Protein AF-A0A7C9AA33-F1 (afdb_monomer_lite)

Radius of gyration: 21.97 Å; chains: 1; bounding box: 44×34×76 Å

InterPro domains:
  IPR041118 Disease resistance, N-terminal [PF18052] (6-94)

pLDDT: mean 75.54, std 12.44, range [43.97, 88.88]

Secondary structure (DSSP, 8-state):
-HHHHHHHHHHHHHHHTTSTHHHHHGGGGTSHHHHHHHHHHHHHHHHHHHHHHHTTHHHH-HHHHHHHHHHHHHHHHHHHHHHHHHHHHHHHS--TTSSSSS------

Structure (mmCIF, N/CA/C/O backbone):
data_AF-A0A7C9AA33-F1
#
_entry.id   AF-A0A7C9AA33-F1
#
loop_
_atom_site.group_PDB
_atom_site.id
_atom_site.type_symbol
_atom_site.label_atom_id
_atom_site.label_alt_id
_atom_site.label_comp_id
_atom_site.label_asym_id
_atom_site.label_entity_id
_atom_site.label_seq_id
_atom_site.pdbx_PDB_ins_code
_atom_site.Cartn_x
_atom_site.Cartn_y
_atom_site.Cartn_z
_atom_site.occupancy
_atom_site.B_iso_or_equiv
_atom_site.auth_seq_id
_atom_site.auth_comp_id
_atom_site.auth_asym_id
_atom_site.auth_atom_id
_atom_site.pdbx_PDB_model_num
ATOM 1 N N . MET A 1 1 ? 17.464 -5.141 -4.808 1.00 55.16 1 MET A N 1
ATOM 2 C CA . MET A 1 1 ? 18.036 -4.445 -3.603 1.00 55.16 1 MET A CA 1
ATOM 3 C C . MET A 1 1 ? 17.145 -3.314 -3.084 1.00 55.16 1 MET A C 1
ATOM 5 O O . MET A 1 1 ? 16.859 -3.291 -1.894 1.00 55.16 1 MET A O 1
ATOM 9 N N . ALA A 1 2 ? 16.693 -2.376 -3.929 1.00 53.19 2 ALA A N 1
ATOM 10 C CA . ALA A 1 2 ? 15.683 -1.387 -3.522 1.00 53.19 2 ALA A CA 1
ATOM 11 C C . ALA A 1 2 ? 14.289 -2.020 -3.334 1.00 53.19 2 ALA A C 1
ATOM 13 O O . ALA A 1 2 ? 13.495 -1.513 -2.543 1.00 53.19 2 ALA A O 1
ATOM 14 N N . GLU A 1 3 ? 14.024 -3.141 -4.016 1.00 64.19 3 GLU A N 1
ATOM 15 C CA . GLU A 1 3 ? 12.789 -3.921 -3.884 1.00 64.19 3 GLU A CA 1
ATOM 16 C C . GLU A 1 3 ? 12.590 -4.489 -2.474 1.00 64.19 3 GLU A C 1
ATOM 18 O O . GLU A 1 3 ? 11.493 -4.372 -1.938 1.00 64.19 3 GLU A O 1
ATOM 23 N N . SER A 1 4 ? 13.649 -4.991 -1.826 1.00 71.19 4 SER A N 1
ATOM 24 C CA . SER A 1 4 ? 13.568 -5.549 -0.464 1.00 71.19 4 SER A CA 1
ATOM 25 C C . SER A 1 4 ? 12.968 -4.553 0.527 1.00 71.19 4 SER A C 1
ATOM 27 O O . SER A 1 4 ? 12.023 -4.883 1.226 1.00 71.19 4 SER A O 1
ATOM 29 N N . ILE A 1 5 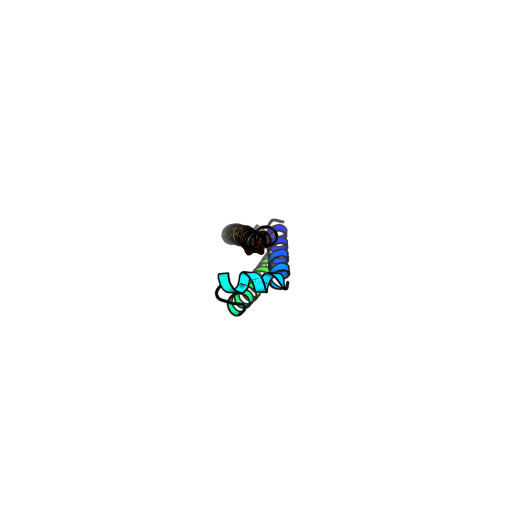? 13.433 -3.297 0.513 1.00 74.31 5 ILE A N 1
ATOM 30 C CA . ILE A 1 5 ? 12.971 -2.267 1.459 1.00 74.31 5 ILE A CA 1
ATOM 31 C C . ILE A 1 5 ? 11.475 -1.975 1.280 1.00 74.31 5 ILE A C 1
ATOM 33 O O . ILE A 1 5 ? 10.757 -1.782 2.257 1.00 74.31 5 ILE A O 1
ATOM 37 N N . VAL A 1 6 ? 11.001 -1.914 0.031 1.00 78.62 6 VAL A N 1
ATOM 38 C CA . VAL A 1 6 ? 9.582 -1.660 -0.263 1.00 78.62 6 VAL A CA 1
ATOM 39 C C . VAL A 1 6 ? 8.735 -2.879 0.096 1.00 78.62 6 VAL A C 1
ATOM 41 O O . VAL A 1 6 ? 7.639 -2.717 0.624 1.00 78.62 6 VAL A O 1
ATOM 44 N N . SER A 1 7 ? 9.247 -4.088 -0.139 1.00 81.44 7 SER A N 1
ATOM 45 C CA . SER A 1 7 ? 8.578 -5.330 0.251 1.00 81.44 7 SER A CA 1
ATOM 46 C C . SER A 1 7 ? 8.440 -5.454 1.770 1.00 81.44 7 SER A C 1
ATOM 48 O O . SER A 1 7 ? 7.354 -5.771 2.247 1.00 81.44 7 SER A O 1
ATOM 50 N N . ASP A 1 8 ? 9.500 -5.164 2.528 1.00 85.12 8 ASP A N 1
ATOM 51 C CA . ASP A 1 8 ? 9.486 -5.197 3.997 1.00 85.12 8 ASP A CA 1
ATOM 52 C C . ASP A 1 8 ? 8.468 -4.203 4.568 1.00 85.12 8 ASP A C 1
ATOM 54 O O . ASP A 1 8 ? 7.716 -4.519 5.489 1.00 85.12 8 ASP A O 1
ATOM 58 N N . LEU A 1 9 ? 8.408 -3.008 3.979 1.00 83.75 9 LEU A N 1
ATOM 59 C CA . LEU A 1 9 ? 7.459 -1.966 4.352 1.00 83.75 9 LEU A CA 1
ATOM 60 C C . LEU A 1 9 ? 6.006 -2.376 4.073 1.00 83.75 9 LEU A C 1
ATOM 62 O O . LEU A 1 9 ? 5.144 -2.248 4.940 1.00 83.75 9 LEU A O 1
ATOM 66 N N . ILE A 1 10 ? 5.734 -2.918 2.882 1.00 85.06 10 ILE A N 1
ATOM 67 C CA . ILE A 1 10 ? 4.409 -3.457 2.553 1.00 85.06 10 ILE A CA 1
ATOM 68 C C . ILE A 1 10 ? 4.040 -4.595 3.517 1.00 85.06 10 ILE A C 1
ATOM 70 O O . ILE A 1 10 ? 2.893 -4.671 3.953 1.00 85.06 10 ILE A O 1
ATOM 74 N N . GLY A 1 11 ? 5.003 -5.441 3.893 1.00 86.62 11 GLY A N 1
ATOM 75 C CA . GLY A 1 11 ? 4.822 -6.498 4.887 1.00 86.62 11 GLY A CA 1
ATOM 76 C C . GLY A 1 11 ? 4.346 -5.961 6.237 1.00 86.62 11 GLY A C 1
ATOM 77 O O . GLY A 1 11 ? 3.285 -6.371 6.706 1.00 86.62 11 GLY A O 1
ATOM 78 N N . ARG A 1 12 ? 5.062 -4.982 6.806 1.00 85.25 12 ARG A N 1
ATOM 79 C CA . ARG A 1 12 ? 4.686 -4.340 8.080 1.00 85.25 12 ARG A CA 1
ATOM 80 C C . ARG A 1 12 ? 3.291 -3.722 8.038 1.00 85.25 12 ARG A C 1
ATOM 82 O O . ARG A 1 12 ? 2.495 -3.909 8.956 1.00 85.25 12 ARG A O 1
ATOM 89 N N . LEU A 1 13 ? 2.964 -3.030 6.947 1.00 83.62 13 LEU A N 1
ATOM 90 C CA . LEU A 1 13 ? 1.646 -2.420 6.761 1.00 83.62 13 LEU A CA 1
ATOM 91 C C . LEU A 1 13 ? 0.536 -3.479 6.684 1.00 83.62 13 LEU A C 1
ATOM 93 O O . LEU A 1 13 ? -0.529 -3.313 7.276 1.00 83.62 13 LEU A O 1
ATOM 97 N N . LEU A 1 14 ? 0.783 -4.599 6.000 1.00 85.19 14 LEU A N 1
ATOM 98 C CA . LEU A 1 14 ? -0.158 -5.718 5.935 1.00 85.19 14 LEU A CA 1
ATOM 99 C C . LEU A 1 14 ? -0.352 -6.408 7.290 1.00 85.19 14 LEU A C 1
ATOM 101 O O . LEU A 1 14 ? -1.473 -6.836 7.583 1.00 85.19 14 LEU A O 1
ATOM 105 N N . GLU A 1 15 ? 0.705 -6.524 8.097 1.00 86.94 15 GLU A N 1
ATOM 106 C CA . GLU A 1 15 ? 0.623 -7.029 9.470 1.00 86.94 15 GLU A CA 1
ATOM 107 C C . GLU A 1 15 ? -0.236 -6.111 10.333 1.00 86.94 15 GLU A C 1
ATOM 109 O O . GLU A 1 15 ? -1.187 -6.586 10.954 1.00 86.94 15 GLU A O 1
ATOM 114 N N . PHE A 1 16 ? 0.020 -4.801 10.297 1.00 83.00 16 PHE A N 1
ATOM 115 C CA . PHE A 1 16 ? -0.770 -3.810 11.022 1.00 83.00 16 PHE A CA 1
ATOM 116 C C . PHE A 1 16 ? -2.254 -3.854 10.623 1.00 83.00 16 PHE A C 1
ATOM 118 O O . PHE A 1 16 ? -3.126 -3.949 11.483 1.00 83.00 16 PHE A O 1
ATOM 125 N N . LEU A 1 17 ? -2.559 -3.911 9.321 1.00 82.00 17 LEU A N 1
ATOM 126 C CA . LEU A 1 17 ? -3.930 -4.079 8.811 1.00 82.00 17 LEU A CA 1
ATOM 127 C C . LEU A 1 17 ? -4.560 -5.437 9.178 1.00 82.00 17 LEU A C 1
ATOM 129 O O . LEU A 1 17 ? -5.766 -5.633 9.027 1.00 82.00 17 LEU A O 1
ATOM 133 N N . GLY A 1 18 ? -3.759 -6.416 9.596 1.00 81.44 18 GLY A N 1
ATOM 134 C CA . GLY A 1 18 ? -4.221 -7.694 10.133 1.00 81.44 18 GLY A CA 1
ATOM 135 C C . GLY A 1 18 ? -4.477 -7.678 11.641 1.00 81.44 18 GLY A C 1
ATOM 136 O O . GLY A 1 18 ? -5.131 -8.592 12.144 1.00 81.44 18 GLY A O 1
ATOM 137 N N . GLN A 1 19 ? -3.979 -6.674 12.361 1.00 82.56 19 GLN A N 1
ATOM 138 C CA . GLN A 1 19 ? -4.107 -6.572 13.810 1.00 82.56 19 GLN A CA 1
ATOM 139 C C . GLN A 1 19 ? -5.446 -5.964 14.224 1.00 82.56 19 GLN A C 1
ATOM 141 O O . GLN A 1 19 ? -6.054 -5.169 13.513 1.00 82.56 19 GLN A O 1
ATOM 146 N N . SER A 1 20 ? -5.869 -6.268 15.454 1.00 76.38 20 SER A N 1
ATOM 147 C CA . SER A 1 20 ? -7.049 -5.634 16.055 1.00 76.38 20 SER A CA 1
ATOM 148 C C . SER A 1 20 ? -6.892 -4.117 16.225 1.00 76.38 20 SER A C 1
ATOM 150 O O . SER A 1 20 ? -7.899 -3.426 16.351 1.00 76.38 20 SER A O 1
ATOM 152 N N . ALA A 1 21 ? -5.661 -3.592 16.224 1.00 74.38 21 ALA A N 1
ATOM 153 C CA . ALA A 1 21 ? -5.395 -2.155 16.269 1.00 74.38 21 ALA A CA 1
ATOM 154 C C . ALA A 1 21 ? -5.929 -1.421 15.025 1.00 74.38 21 ALA A C 1
ATOM 156 O O . ALA A 1 21 ? -6.364 -0.278 15.136 1.00 74.38 21 ALA A O 1
ATOM 157 N N . ALA A 1 22 ? -6.005 -2.096 13.871 1.00 77.75 22 ALA A N 1
ATOM 158 C CA . ALA A 1 22 ? -6.586 -1.533 12.656 1.00 77.75 22 ALA A CA 1
ATOM 159 C C . ALA A 1 22 ? -8.074 -1.169 12.822 1.00 77.75 22 ALA A C 1
ATOM 161 O O . ALA A 1 22 ? -8.546 -0.215 12.208 1.00 77.75 22 ALA A O 1
ATOM 162 N N . GLU A 1 23 ? -8.812 -1.866 13.694 1.00 80.81 23 GLU A N 1
ATOM 163 C CA . GLU A 1 23 ? -10.225 -1.553 13.956 1.00 80.81 23 GLU A CA 1
ATOM 164 C C . GLU A 1 23 ? -10.401 -0.177 14.604 1.00 80.81 23 GLU A C 1
ATOM 166 O O . GLU A 1 23 ? -11.402 0.493 14.355 1.00 80.81 23 GLU A O 1
ATOM 171 N N . LYS A 1 24 ? -9.421 0.264 15.402 1.00 79.06 24 LYS A N 1
ATOM 172 C CA . LYS A 1 24 ? -9.450 1.570 16.074 1.00 79.06 24 LYS A CA 1
ATOM 173 C C . LYS A 1 24 ? -9.350 2.715 15.075 1.00 79.06 24 LYS A C 1
ATOM 175 O O . LYS A 1 24 ? -10.035 3.723 15.207 1.00 79.06 24 LYS A O 1
ATOM 180 N N . ILE A 1 25 ? -8.537 2.530 14.037 1.00 77.56 25 ILE A N 1
ATOM 181 C CA . ILE A 1 25 ? -8.318 3.553 13.015 1.00 77.56 25 ILE A CA 1
ATOM 182 C C . ILE A 1 25 ? -9.285 3.438 11.827 1.00 77.56 25 ILE A C 1
ATOM 184 O O . ILE A 1 25 ? -9.403 4.374 11.037 1.00 77.56 25 ILE A O 1
ATOM 188 N N . ALA A 1 26 ? -10.000 2.316 11.691 1.00 82.88 26 ALA A N 1
ATOM 189 C CA . ALA A 1 26 ? -10.944 2.076 10.603 1.00 82.88 26 ALA A CA 1
ATOM 190 C C . ALA A 1 26 ? -11.936 3.234 10.377 1.00 82.88 26 ALA A C 1
ATOM 192 O O . ALA A 1 26 ? -12.139 3.597 9.217 1.00 82.88 26 ALA A O 1
ATOM 193 N N . PRO A 1 27 ? -12.512 3.880 11.414 1.00 83.31 27 PRO A N 1
ATOM 194 C CA . PRO A 1 27 ? -13.406 5.022 11.226 1.00 83.31 27 PRO A CA 1
ATOM 195 C C . PRO A 1 27 ? -12.755 6.201 10.489 1.00 83.31 27 PRO A C 1
ATOM 197 O O . PRO A 1 27 ? -13.404 6.827 9.653 1.00 83.31 27 PRO A O 1
ATOM 200 N N . TYR A 1 28 ? -11.468 6.464 10.727 1.00 80.88 28 TYR A N 1
ATOM 201 C CA . TYR A 1 28 ? -10.723 7.559 10.091 1.00 80.88 28 TYR A CA 1
ATOM 202 C C . TYR A 1 28 ? -10.455 7.302 8.603 1.00 80.88 28 TYR A C 1
ATOM 204 O O . TYR A 1 28 ? -10.302 8.242 7.827 1.00 80.88 28 TYR A O 1
ATOM 212 N N . PHE A 1 29 ? -10.463 6.033 8.191 1.00 76.50 29 PHE A N 1
ATOM 213 C CA . PHE A 1 29 ? -10.285 5.605 6.802 1.00 76.50 29 PHE A CA 1
ATOM 214 C C . PHE A 1 29 ? -11.606 5.361 6.054 1.00 76.50 29 PHE A C 1
ATOM 216 O O . PHE A 1 29 ? -11.595 4.871 4.925 1.00 76.50 29 PHE A O 1
ATOM 223 N N . GLY A 1 30 ? -12.754 5.706 6.647 1.00 83.06 30 GLY A N 1
ATOM 224 C CA . GLY A 1 30 ? -14.070 5.466 6.041 1.00 83.06 30 GLY A CA 1
ATOM 225 C C . GLY A 1 30 ? -14.605 4.045 6.254 1.00 83.06 30 GLY A C 1
ATOM 226 O O . GLY A 1 30 ? -15.482 3.596 5.517 1.00 83.06 30 GLY A O 1
ATOM 227 N N . GLY A 1 31 ? -14.093 3.343 7.265 1.00 86.00 31 GLY A N 1
ATOM 228 C CA . GLY A 1 31 ? -14.552 2.034 7.722 1.00 86.00 31 GLY A CA 1
ATOM 229 C C . GLY A 1 31 ? -13.634 0.877 7.331 1.00 86.00 31 GLY A C 1
ATOM 230 O O . GLY A 1 31 ? -12.721 1.002 6.513 1.00 86.00 31 GLY A O 1
ATOM 231 N N . ARG A 1 32 ? -13.915 -0.299 7.903 1.00 83.12 32 ARG A N 1
ATOM 232 C CA . ARG A 1 32 ? -13.095 -1.504 7.714 1.00 83.12 32 ARG A CA 1
ATOM 233 C C . ARG A 1 32 ? -13.013 -1.968 6.259 1.00 83.12 32 ARG A C 1
ATOM 235 O O . ARG A 1 32 ? -11.953 -2.392 5.819 1.00 83.12 32 ARG A O 1
ATOM 242 N N . GLY A 1 33 ? -14.083 -1.788 5.482 1.00 86.62 33 GLY A N 1
ATOM 243 C CA . GLY A 1 33 ? -14.077 -2.120 4.053 1.00 86.62 33 GLY A CA 1
ATOM 244 C C . GLY A 1 33 ? -13.003 -1.360 3.264 1.00 86.62 33 GLY A C 1
ATOM 245 O O . GLY A 1 33 ? -12.362 -1.936 2.393 1.00 86.62 33 GLY A O 1
ATOM 246 N N . LYS A 1 34 ? -12.730 -0.094 3.612 1.00 86.25 34 LYS A N 1
ATOM 247 C CA . LYS A 1 34 ? -11.667 0.691 2.966 1.00 86.25 34 LYS A CA 1
ATOM 248 C C . LYS A 1 34 ? -10.267 0.242 3.371 1.00 86.25 34 LYS A C 1
ATOM 250 O O . LYS A 1 34 ? -9.355 0.290 2.547 1.00 86.25 34 LYS A O 1
ATOM 255 N N . LEU A 1 35 ? -10.101 -0.234 4.603 1.00 84.00 35 LEU A N 1
ATOM 256 C CA . LEU A 1 35 ? -8.856 -0.868 5.039 1.00 84.00 35 LEU A CA 1
ATOM 257 C C . LEU A 1 35 ? -8.620 -2.212 4.336 1.00 84.00 35 LEU A C 1
ATOM 259 O O 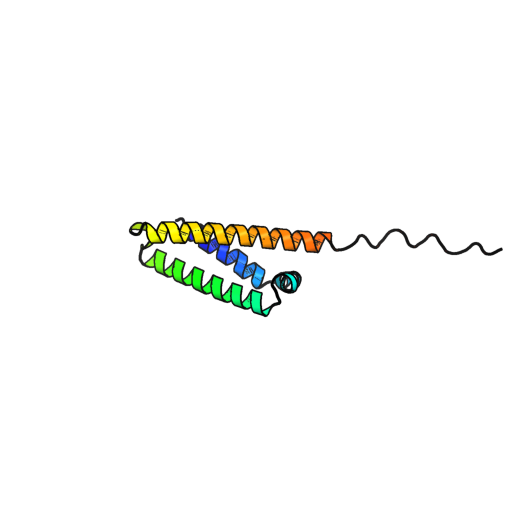. LEU A 1 35 ? -7.489 -2.507 3.951 1.00 84.00 35 LEU A O 1
ATOM 263 N N . ASP A 1 36 ? -9.669 -3.002 4.104 1.00 85.94 36 ASP A N 1
ATOM 264 C CA . ASP A 1 36 ? -9.568 -4.250 3.340 1.00 85.94 36 ASP A CA 1
ATOM 265 C C . ASP A 1 36 ? -9.231 -3.995 1.858 1.00 85.94 36 ASP A C 1
ATOM 267 O O . ASP A 1 36 ? -8.377 -4.687 1.294 1.00 85.94 36 ASP A O 1
ATOM 271 N N . ASP A 1 37 ? -9.807 -2.956 1.240 1.00 88.00 37 ASP A N 1
ATOM 272 C CA . ASP A 1 37 ? -9.436 -2.505 -0.112 1.00 88.00 37 ASP A CA 1
ATOM 273 C C . ASP A 1 37 ? -7.950 -2.102 -0.184 1.00 88.00 37 ASP A C 1
ATOM 275 O O . ASP A 1 37 ? -7.224 -2.471 -1.118 1.00 88.00 37 ASP A O 1
ATOM 279 N N . LEU A 1 38 ? -7.469 -1.366 0.826 1.00 85.31 38 LEU A N 1
ATOM 280 C CA . LEU A 1 38 ? -6.066 -0.970 0.948 1.00 85.31 38 LEU A CA 1
ATOM 281 C C . LEU A 1 38 ? -5.156 -2.200 1.081 1.00 85.31 38 LEU A C 1
ATOM 283 O O . LEU A 1 38 ? -4.152 -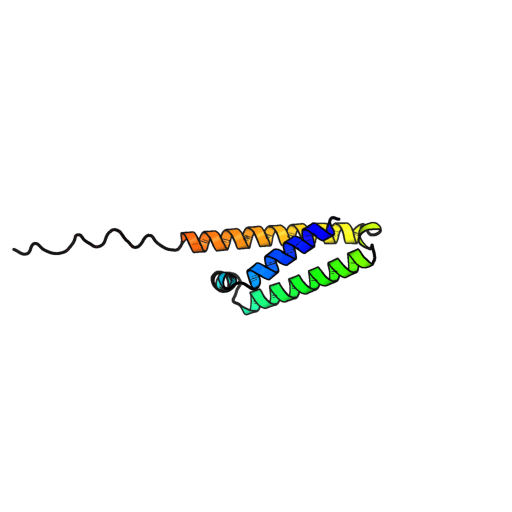2.304 0.375 1.00 85.31 38 LEU A O 1
ATOM 287 N N . LYS A 1 39 ? -5.550 -3.175 1.906 1.00 85.44 39 LYS A N 1
ATOM 288 C CA . LYS A 1 39 ? -4.848 -4.453 2.075 1.00 85.44 39 LYS A CA 1
ATOM 289 C C . LYS A 1 39 ? -4.750 -5.232 0.762 1.00 85.44 39 LYS A C 1
ATOM 291 O O . LYS A 1 39 ? -3.691 -5.774 0.441 1.00 85.44 39 LYS A O 1
ATOM 296 N N . LEU A 1 40 ? -5.834 -5.296 -0.012 1.00 88.88 40 LEU A N 1
ATOM 297 C CA . LEU A 1 40 ? -5.844 -5.958 -1.319 1.00 88.88 40 LEU A CA 1
ATOM 298 C C . LEU A 1 40 ? -4.899 -5.253 -2.303 1.00 88.88 40 LEU A C 1
ATOM 300 O O . LEU A 1 40 ? -4.108 -5.903 -2.991 1.00 88.88 40 LEU A O 1
ATOM 304 N N . THR A 1 41 ? -4.941 -3.922 -2.319 1.00 88.06 41 THR A N 1
ATOM 305 C CA . THR A 1 41 ? -4.079 -3.085 -3.160 1.00 88.06 41 THR A CA 1
ATOM 306 C C . THR A 1 41 ? -2.599 -3.298 -2.826 1.00 88.06 41 THR A C 1
ATOM 308 O O . THR A 1 41 ? -1.784 -3.511 -3.723 1.00 88.06 41 THR A O 1
ATOM 311 N N . MET A 1 42 ? -2.252 -3.334 -1.539 1.00 85.31 42 MET A N 1
ATOM 312 C CA . MET A 1 42 ? -0.895 -3.613 -1.060 1.00 85.31 42 MET A CA 1
ATOM 313 C C . MET A 1 42 ? -0.388 -4.994 -1.479 1.00 85.31 42 MET A C 1
ATOM 315 O O . MET A 1 42 ? 0.735 -5.114 -1.967 1.00 85.31 42 MET A O 1
ATOM 319 N N . LYS A 1 43 ? -1.226 -6.034 -1.375 1.00 86.38 43 LYS A N 1
ATOM 320 C CA . LYS A 1 43 ? -0.878 -7.381 -1.857 1.00 86.38 43 LYS A CA 1
ATOM 321 C C . LYS A 1 43 ? -0.601 -7.402 -3.359 1.00 86.38 43 LYS A C 1
ATOM 323 O O . LYS A 1 43 ? 0.346 -8.051 -3.798 1.00 86.38 43 LYS A O 1
ATOM 328 N N . MET A 1 44 ? -1.399 -6.681 -4.148 1.00 88.31 44 MET A N 1
ATOM 329 C CA . MET A 1 44 ? -1.185 -6.568 -5.592 1.00 88.31 44 MET A CA 1
ATOM 330 C C . MET A 1 44 ? 0.148 -5.874 -5.909 1.00 88.31 44 MET A C 1
ATOM 332 O O . MET A 1 44 ? 0.892 -6.335 -6.775 1.00 88.31 44 MET A O 1
ATOM 336 N N . MET A 1 45 ? 0.483 -4.806 -5.178 1.00 84.25 45 MET A N 1
ATOM 337 C CA . MET A 1 45 ? 1.773 -4.119 -5.307 1.00 84.25 45 MET A CA 1
ATOM 338 C C . MET A 1 45 ? 2.946 -5.041 -4.954 1.00 84.25 45 MET A C 1
ATOM 340 O O . MET A 1 45 ? 3.915 -5.094 -5.709 1.00 84.25 45 MET A O 1
ATOM 344 N N . GLN A 1 46 ? 2.840 -5.810 -3.865 1.00 83.19 46 GLN A N 1
ATOM 345 C CA . GLN A 1 46 ? 3.860 -6.781 -3.458 1.00 83.19 46 GLN A CA 1
ATOM 346 C C . GLN A 1 46 ? 4.074 -7.866 -4.524 1.00 83.19 46 GLN A C 1
ATOM 348 O O . GLN A 1 46 ? 5.213 -8.176 -4.865 1.00 83.19 46 GLN A O 1
ATOM 353 N N . ALA A 1 47 ? 2.995 -8.395 -5.108 1.00 85.44 47 ALA A N 1
ATOM 354 C CA . ALA A 1 47 ? 3.081 -9.376 -6.189 1.00 85.44 47 ALA A CA 1
ATOM 355 C C . ALA A 1 47 ? 3.749 -8.793 -7.447 1.00 85.44 47 ALA A C 1
ATOM 357 O O . ALA A 1 47 ? 4.638 -9.418 -8.022 1.00 85.44 47 ALA A O 1
ATOM 358 N N . ARG A 1 48 ? 3.389 -7.564 -7.848 1.00 84.12 48 ARG A N 1
ATOM 359 C CA . ARG A 1 48 ? 4.009 -6.895 -9.006 1.00 84.12 48 ARG A CA 1
ATOM 360 C C . ARG A 1 48 ? 5.494 -6.613 -8.789 1.00 84.12 48 ARG A C 1
ATOM 362 O O . ARG A 1 48 ? 6.268 -6.705 -9.742 1.00 84.12 48 ARG A O 1
ATOM 369 N N . LEU A 1 49 ? 5.868 -6.242 -7.565 1.00 81.75 49 LEU A N 1
ATOM 370 C CA . LEU A 1 49 ? 7.252 -6.018 -7.161 1.00 81.75 49 LEU A CA 1
ATOM 371 C C . LEU A 1 49 ? 8.058 -7.320 -7.240 1.00 81.75 49 LEU A C 1
ATOM 373 O O . LEU A 1 49 ? 9.123 -7.337 -7.849 1.00 81.75 49 LEU A O 1
ATOM 377 N N . TYR A 1 50 ? 7.503 -8.417 -6.723 1.00 79.94 50 TYR A N 1
ATOM 378 C CA . TYR A 1 50 ? 8.106 -9.746 -6.816 1.00 79.94 50 TYR A CA 1
ATOM 379 C C . TYR A 1 50 ? 8.290 -10.203 -8.272 1.00 79.94 50 TYR A C 1
ATOM 381 O O . TYR A 1 50 ? 9.352 -10.702 -8.647 1.00 79.94 50 TYR A O 1
ATOM 389 N N . ASP A 1 51 ? 7.290 -9.973 -9.126 1.00 82.50 51 ASP A N 1
ATOM 390 C CA . ASP A 1 51 ? 7.392 -10.256 -10.560 1.00 82.50 51 ASP A CA 1
ATOM 391 C C . ASP A 1 51 ? 8.452 -9.386 -11.255 1.00 82.50 51 ASP A C 1
ATOM 393 O O . ASP A 1 51 ? 9.155 -9.876 -12.140 1.00 82.50 51 ASP A O 1
ATOM 397 N N . ALA A 1 52 ? 8.591 -8.114 -10.858 1.00 79.81 52 ALA A N 1
ATOM 398 C CA . ALA A 1 52 ? 9.607 -7.209 -11.398 1.00 79.81 52 ALA A CA 1
ATOM 399 C C . ALA A 1 52 ? 11.027 -7.679 -11.048 1.00 79.81 52 ALA A C 1
ATOM 401 O O . ALA A 1 52 ? 11.892 -7.718 -11.925 1.00 79.81 52 ALA A O 1
ATOM 402 N N . GLU A 1 53 ? 11.247 -8.077 -9.793 1.00 77.56 53 GLU A N 1
ATOM 403 C CA . GLU A 1 53 ? 12.538 -8.570 -9.307 1.00 77.56 53 GLU A CA 1
ATOM 404 C C . GLU A 1 53 ? 12.910 -9.896 -9.983 1.00 77.56 53 GLU A C 1
ATOM 406 O O . GLU A 1 53 ? 14.009 -10.035 -10.522 1.00 77.56 53 GLU A O 1
ATOM 411 N N . ARG A 1 54 ? 11.966 -10.848 -10.071 1.00 80.56 54 ARG A N 1
ATOM 412 C CA . ARG A 1 54 ? 12.181 -12.132 -10.769 1.00 80.56 54 ARG A CA 1
ATOM 413 C C . ARG A 1 54 ? 12.584 -11.966 -12.229 1.00 80.56 54 ARG A C 1
ATOM 415 O O . ARG A 1 54 ? 13.287 -12.818 -12.766 1.00 80.56 54 ARG A O 1
ATOM 422 N N . ARG A 1 55 ? 12.101 -10.909 -12.879 1.00 80.19 55 ARG A N 1
ATOM 423 C CA . ARG A 1 55 ? 12.389 -10.600 -14.283 1.00 80.19 55 ARG A CA 1
ATOM 424 C C . ARG A 1 55 ? 13.571 -9.644 -14.458 1.00 80.19 55 ARG A C 1
ATOM 426 O O . ARG A 1 55 ? 13.858 -9.275 -15.592 1.00 80.19 55 ARG A O 1
ATOM 433 N N . GLN A 1 56 ? 14.223 -9.225 -13.367 1.00 72.44 56 GLN A N 1
ATOM 434 C CA . GLN A 1 56 ? 15.279 -8.201 -13.357 1.00 72.44 56 GLN A CA 1
ATOM 435 C C . GLN A 1 56 ? 14.865 -6.906 -14.085 1.00 72.44 56 GLN A C 1
ATOM 437 O O . GLN A 1 56 ? 15.689 -6.140 -14.587 1.00 72.44 56 GLN A O 1
ATOM 442 N N . GLU A 1 57 ? 13.560 -6.621 -14.121 1.00 71.31 57 GLU A N 1
ATOM 443 C CA . GLU A 1 57 ? 12.981 -5.468 -14.817 1.00 71.31 57 GLU A CA 1
ATOM 444 C C . GLU A 1 57 ? 13.477 -4.141 -14.213 1.00 71.31 57 GLU A C 1
ATOM 446 O O . GLU A 1 57 ? 13.623 -3.128 -14.908 1.00 71.31 57 GLU A O 1
ATOM 451 N N . ALA A 1 58 ? 13.787 -4.162 -12.914 1.00 63.06 58 ALA A N 1
ATOM 452 C CA . ALA A 1 58 ? 14.347 -3.035 -12.189 1.00 63.06 58 ALA A CA 1
ATOM 453 C C . ALA A 1 58 ? 15.769 -2.668 -12.639 1.00 63.06 58 ALA A C 1
ATOM 455 O O . ALA A 1 58 ? 16.191 -1.541 -12.394 1.00 63.06 58 ALA A O 1
ATOM 456 N N . GLU A 1 59 ? 16.512 -3.553 -13.310 1.00 63.66 59 GLU A N 1
ATOM 457 C CA . GLU A 1 59 ? 17.882 -3.269 -13.751 1.00 63.66 59 GLU A CA 1
ATOM 458 C C . GLU A 1 59 ? 17.900 -2.479 -15.069 1.00 63.66 59 GLU A C 1
ATOM 460 O O . GLU A 1 59 ? 18.654 -1.505 -15.189 1.00 63.66 59 GLU A O 1
ATOM 465 N N . GLY A 1 60 ? 17.001 -2.818 -16.003 1.00 63.22 60 GLY A N 1
ATOM 466 C CA . GLY A 1 60 ? 16.980 -2.282 -17.371 1.00 63.22 60 GLY A CA 1
ATOM 467 C C . GLY A 1 60 ? 16.037 -1.099 -17.637 1.00 63.22 60 GLY A C 1
ATOM 468 O O . GLY A 1 60 ? 16.240 -0.376 -18.610 1.00 63.22 60 GLY A O 1
ATOM 469 N N . GLY A 1 61 ? 15.017 -0.858 -16.802 1.00 73.19 61 GLY A N 1
ATOM 470 C CA . GLY A 1 61 ? 13.968 0.131 -17.094 1.00 73.19 61 GLY A CA 1
ATOM 471 C C . GLY A 1 61 ? 13.995 1.376 -16.203 1.00 73.19 61 GLY A C 1
ATOM 472 O O . GLY A 1 61 ? 13.587 1.316 -15.045 1.00 73.19 61 GLY A O 1
ATOM 473 N N . ALA A 1 62 ? 14.367 2.543 -16.747 1.00 78.81 62 ALA A N 1
ATOM 474 C CA . ALA A 1 62 ? 14.295 3.825 -16.022 1.00 78.81 62 ALA A CA 1
ATOM 475 C C . ALA A 1 62 ? 12.880 4.130 -15.479 1.00 78.81 62 ALA A C 1
ATOM 477 O O . ALA A 1 62 ? 12.735 4.629 -14.365 1.00 78.81 62 ALA A O 1
ATOM 478 N N . LEU A 1 63 ? 11.840 3.749 -16.229 1.00 81.38 63 LEU A N 1
ATOM 479 C CA . LEU A 1 63 ? 10.433 3.853 -15.822 1.00 81.38 63 LEU A CA 1
ATOM 480 C C . LEU A 1 63 ? 10.104 3.006 -14.587 1.00 81.38 63 LEU A C 1
ATOM 482 O O . LEU A 1 63 ? 9.400 3.467 -13.695 1.00 81.38 63 LEU A O 1
ATOM 486 N N . ILE A 1 64 ? 10.630 1.783 -14.517 1.00 77.94 64 ILE A N 1
ATOM 487 C CA . ILE A 1 64 ? 10.365 0.855 -13.411 1.00 77.94 64 ILE A CA 1
ATOM 488 C C . ILE A 1 64 ? 11.090 1.328 -12.154 1.00 77.94 64 ILE A C 1
ATOM 490 O O . ILE A 1 64 ? 10.504 1.331 -11.075 1.00 77.94 64 ILE A O 1
ATOM 494 N N . LYS A 1 65 ? 12.320 1.838 -12.298 1.00 77.56 65 LYS A N 1
ATOM 495 C CA . LYS A 1 65 ? 13.048 2.488 -11.198 1.00 77.56 65 LYS A CA 1
ATOM 496 C C . LYS A 1 65 ? 12.280 3.686 -10.631 1.00 77.56 65 LYS A C 1
ATOM 498 O O . LYS A 1 65 ? 12.195 3.823 -9.411 1.00 77.56 65 LYS A O 1
ATOM 503 N N . GLU A 1 66 ? 11.712 4.536 -11.486 1.00 84.12 66 GLU A N 1
ATOM 504 C CA . GLU A 1 66 ? 10.925 5.689 -11.032 1.00 84.12 66 GLU A CA 1
ATOM 505 C C . GLU A 1 66 ? 9.597 5.261 -10.392 1.00 84.12 66 GLU A C 1
ATOM 507 O O . GLU A 1 66 ? 9.238 5.761 -9.327 1.00 84.12 66 GLU A O 1
ATOM 512 N N . TRP A 1 67 ? 8.909 4.270 -10.964 1.00 85.50 67 TRP A N 1
ATOM 513 C CA . TRP A 1 67 ? 7.698 3.699 -10.370 1.00 85.50 67 TRP A CA 1
ATOM 514 C C . TRP A 1 67 ? 7.959 3.115 -8.971 1.00 85.50 67 TRP A C 1
ATOM 516 O O . TRP A 1 67 ? 7.241 3.444 -8.027 1.00 85.50 67 TRP A O 1
ATOM 526 N N . LEU A 1 68 ? 9.030 2.330 -8.799 1.00 78.75 68 LEU A N 1
ATOM 527 C CA . LEU A 1 68 ? 9.441 1.779 -7.500 1.00 78.75 68 LEU A CA 1
ATOM 528 C C . LEU A 1 68 ? 9.774 2.877 -6.481 1.00 78.75 68 LEU A C 1
ATOM 530 O O . LEU A 1 68 ? 9.421 2.774 -5.305 1.00 78.75 68 LEU A O 1
ATOM 534 N N . ARG A 1 69 ? 10.435 3.953 -6.923 1.00 82.62 69 ARG A N 1
ATOM 535 C CA . ARG A 1 69 ? 10.759 5.106 -6.073 1.00 82.62 69 ARG A CA 1
ATOM 536 C C . ARG A 1 69 ? 9.496 5.807 -5.573 1.00 82.62 69 ARG A C 1
ATOM 538 O O . ARG A 1 69 ? 9.420 6.148 -4.392 1.00 82.62 69 ARG A O 1
ATOM 545 N N . GLN A 1 70 ? 8.511 5.999 -6.446 1.00 85.31 70 GLN A N 1
ATOM 546 C CA . GLN A 1 70 ? 7.231 6.603 -6.076 1.00 85.31 70 GLN A CA 1
ATOM 547 C C . GLN A 1 70 ? 6.433 5.695 -5.142 1.00 85.31 70 GLN A C 1
ATOM 549 O O . GLN A 1 70 ? 5.917 6.171 -4.132 1.00 85.31 70 GLN A O 1
ATOM 554 N N . LEU A 1 71 ? 6.406 4.388 -5.417 1.00 84.56 71 LEU A N 1
ATOM 555 C CA . LEU A 1 71 ? 5.775 3.405 -4.540 1.00 84.56 71 LEU A CA 1
ATOM 556 C C . LEU A 1 71 ? 6.369 3.470 -3.128 1.00 84.56 71 LEU A C 1
ATOM 558 O O . LEU A 1 71 ? 5.623 3.607 -2.162 1.00 84.56 71 LEU A O 1
ATOM 562 N N . LYS A 1 72 ? 7.703 3.484 -3.008 1.00 82.94 72 LYS A N 1
ATOM 563 C CA . LYS A 1 72 ? 8.386 3.650 -1.717 1.00 82.94 72 LYS A CA 1
ATOM 564 C C . LYS A 1 72 ? 7.928 4.913 -0.988 1.00 82.94 72 LYS A C 1
ATOM 566 O O . LYS A 1 72 ? 7.600 4.855 0.190 1.00 82.94 72 LYS A O 1
ATOM 571 N N . ARG A 1 73 ? 7.886 6.055 -1.683 1.00 85.88 73 ARG A N 1
ATOM 572 C CA . ARG A 1 73 ? 7.483 7.339 -1.090 1.00 85.88 73 ARG A CA 1
ATOM 573 C C . ARG A 1 73 ? 6.045 7.310 -0.567 1.00 85.88 73 ARG A C 1
ATOM 575 O O . ARG A 1 73 ? 5.791 7.863 0.498 1.00 85.88 73 ARG A O 1
ATOM 582 N N . VAL A 1 74 ? 5.120 6.703 -1.309 1.00 85.31 74 VAL A N 1
ATOM 583 C CA . VAL A 1 74 ? 3.715 6.589 -0.889 1.00 85.31 74 VAL A CA 1
ATOM 584 C C . VAL A 1 74 ? 3.585 5.659 0.315 1.00 85.31 74 VAL A C 1
ATOM 586 O O . VAL A 1 74 ? 2.899 6.013 1.266 1.00 85.31 74 VAL A O 1
ATOM 589 N N . MET A 1 75 ? 4.274 4.515 0.304 1.00 82.06 75 MET A N 1
ATOM 590 C CA . MET A 1 75 ? 4.229 3.565 1.417 1.00 82.06 75 MET A CA 1
ATOM 591 C C . MET A 1 75 ? 4.815 4.157 2.704 1.00 82.06 75 MET A C 1
ATOM 593 O O . MET A 1 75 ? 4.206 3.993 3.752 1.00 82.06 75 MET A O 1
ATOM 597 N N . CYS A 1 76 ? 5.928 4.902 2.632 1.00 82.94 76 CYS A N 1
ATOM 598 C CA . CYS A 1 76 ? 6.496 5.559 3.818 1.00 82.94 76 CYS A CA 1
ATOM 599 C C . CYS A 1 76 ? 5.509 6.562 4.429 1.00 82.94 76 CYS A C 1
ATOM 601 O O . CYS A 1 76 ? 5.262 6.521 5.621 1.00 82.94 76 CYS A O 1
ATOM 603 N N . ARG A 1 77 ? 4.863 7.399 3.604 1.00 86.56 77 ARG A N 1
ATOM 604 C CA . ARG A 1 77 ? 3.855 8.354 4.101 1.00 86.56 77 ARG A CA 1
ATOM 605 C C . ARG A 1 77 ? 2.659 7.679 4.760 1.00 86.56 77 ARG A C 1
ATOM 607 O O . ARG A 1 77 ? 2.031 8.267 5.631 1.00 86.56 77 ARG A O 1
ATOM 614 N N . LEU A 1 78 ? 2.288 6.499 4.274 1.00 84.12 78 LEU A N 1
ATOM 615 C CA . LEU A 1 78 ? 1.194 5.740 4.852 1.00 84.12 78 LEU A CA 1
ATOM 616 C C . LEU A 1 78 ? 1.601 5.116 6.192 1.00 84.12 78 LEU A C 1
ATOM 618 O O . LEU A 1 78 ? 0.801 5.174 7.113 1.00 84.12 78 LEU A O 1
ATOM 622 N N . GLU A 1 79 ? 2.815 4.568 6.307 1.00 83.50 79 GLU A N 1
ATOM 623 C CA . GLU A 1 79 ? 3.377 4.089 7.584 1.00 83.50 79 GLU A CA 1
ATOM 624 C C . GLU A 1 79 ? 3.391 5.221 8.621 1.00 83.50 79 GLU A C 1
ATOM 626 O O . GLU A 1 79 ? 2.756 5.074 9.663 1.00 83.50 79 GLU A O 1
ATOM 631 N N . ASP A 1 80 ? 3.949 6.387 8.268 1.00 86.38 80 ASP A N 1
ATOM 632 C CA . ASP A 1 80 ? 3.977 7.577 9.132 1.00 86.38 80 ASP A CA 1
ATOM 633 C C . ASP A 1 80 ? 2.561 7.972 9.609 1.00 86.38 80 ASP A C 1
ATOM 635 O O . ASP A 1 80 ? 2.325 8.209 10.792 1.00 86.38 80 ASP A O 1
ATOM 639 N N . LEU A 1 81 ? 1.579 8.001 8.698 1.00 83.50 81 LEU A N 1
ATOM 640 C CA . LEU A 1 81 ? 0.204 8.397 9.022 1.00 83.50 81 LEU A CA 1
ATOM 641 C C . LEU A 1 81 ? -0.518 7.371 9.911 1.00 83.50 81 LEU A C 1
ATOM 643 O O . LEU A 1 81 ? -1.325 7.749 10.760 1.00 83.50 81 LEU A O 1
ATOM 647 N N . LEU A 1 82 ? -0.255 6.076 9.730 1.00 80.25 82 LEU A N 1
ATOM 648 C CA . LEU A 1 82 ? -0.818 5.033 10.590 1.00 80.25 82 LEU A CA 1
ATOM 649 C C . LEU A 1 82 ? -0.210 5.077 11.997 1.00 80.25 82 LEU A C 1
ATOM 651 O O . LEU A 1 82 ? -0.940 4.900 12.976 1.00 80.25 82 LEU A O 1
ATOM 655 N N . GLU A 1 83 ? 1.089 5.359 12.111 1.00 81.56 83 GLU A N 1
ATOM 656 C CA . GLU A 1 83 ? 1.755 5.586 13.396 1.00 81.56 83 GLU A CA 1
ATOM 657 C C . GLU A 1 83 ? 1.184 6.820 14.110 1.00 81.56 83 GLU A C 1
ATOM 659 O O . GLU A 1 83 ? 0.789 6.725 15.273 1.00 81.56 83 GLU A O 1
ATOM 664 N N . GLU A 1 84 ? 1.040 7.950 13.409 1.00 83.50 84 GLU A N 1
ATOM 665 C CA . GLU A 1 84 ? 0.444 9.175 13.960 1.00 83.50 84 GLU A CA 1
ATOM 666 C C . GLU A 1 84 ? -0.986 8.951 14.472 1.00 83.50 84 GLU A C 1
ATOM 668 O O . GLU A 1 84 ? -1.329 9.401 15.567 1.00 83.50 84 GLU A O 1
ATOM 673 N N . LEU A 1 85 ? -1.820 8.228 13.716 1.00 76.19 85 LEU A N 1
ATOM 674 C CA . LEU A 1 85 ? -3.191 7.912 14.128 1.00 76.19 85 LEU A CA 1
ATOM 675 C C . LEU A 1 85 ? -3.238 6.974 15.336 1.00 76.19 85 LEU A C 1
ATOM 677 O O . LEU A 1 85 ? -4.090 7.146 16.208 1.00 76.19 85 LEU A O 1
ATOM 681 N N . THR A 1 86 ? -2.322 6.009 15.407 1.00 74.88 86 THR A N 1
ATOM 682 C CA . THR A 1 86 ? -2.229 5.087 16.546 1.00 74.88 86 THR A CA 1
ATOM 683 C C . THR A 1 86 ? -1.841 5.842 17.817 1.00 74.88 86 THR A C 1
ATOM 685 O O . THR A 1 86 ? -2.493 5.686 18.848 1.00 74.88 86 THR A O 1
ATOM 688 N N . ILE A 1 87 ? -0.845 6.729 17.733 1.00 77.25 87 ILE A N 1
ATOM 689 C CA . ILE A 1 87 ? -0.425 7.573 18.860 1.00 77.25 87 ILE A CA 1
ATOM 690 C C . ILE A 1 87 ? -1.552 8.531 19.266 1.00 77.25 87 ILE A C 1
ATOM 692 O O . ILE A 1 87 ? -1.803 8.720 20.455 1.00 77.25 87 ILE A O 1
ATOM 696 N N . ALA A 1 88 ? -2.249 9.140 18.303 1.00 74.88 88 ALA A N 1
ATOM 697 C CA . ALA A 1 88 ? -3.348 10.058 18.587 1.00 74.88 88 ALA A CA 1
ATOM 698 C C . ALA A 1 88 ? -4.512 9.373 19.328 1.00 74.88 88 ALA A C 1
ATOM 700 O O . ALA A 1 88 ? -5.073 9.977 20.243 1.00 74.88 88 ALA A O 1
ATOM 701 N N . ASP A 1 89 ? -4.838 8.122 18.981 1.00 69.56 89 ASP A N 1
ATOM 702 C CA . ASP A 1 89 ? -5.822 7.298 19.703 1.00 69.56 89 ASP A CA 1
ATOM 703 C C . ASP A 1 89 ? -5.363 7.016 21.143 1.00 69.56 89 ASP A C 1
ATOM 705 O O . ASP A 1 89 ? -6.119 7.219 22.092 1.00 69.56 89 ASP A O 1
ATOM 709 N N . GLU A 1 90 ? -4.094 6.641 21.335 1.00 68.88 90 GLU A N 1
ATOM 710 C CA . GLU A 1 90 ? -3.534 6.389 22.670 1.00 68.88 90 GLU A CA 1
ATOM 711 C C . GLU A 1 90 ? -3.507 7.641 23.565 1.00 68.88 90 GLU A C 1
ATOM 713 O O . GLU A 1 90 ? -3.676 7.535 24.780 1.00 68.88 90 GLU A O 1
ATOM 718 N N . GLN A 1 91 ? -3.326 8.835 22.993 1.00 62.34 91 GLN A N 1
ATOM 719 C CA . GLN A 1 91 ? -3.371 10.103 23.736 1.00 62.34 91 GLN A CA 1
ATOM 720 C C . GLN A 1 91 ? -4.804 10.605 24.001 1.00 62.34 91 GLN A C 1
ATOM 722 O O . GLN A 1 91 ? -4.993 11.492 24.839 1.00 62.34 91 GLN A O 1
ATOM 727 N N . ALA A 1 92 ? -5.807 10.066 23.299 1.00 59.81 92 ALA A N 1
ATOM 728 C CA . ALA A 1 92 ? -7.213 10.428 23.465 1.00 59.81 92 ALA A CA 1
ATOM 729 C C . ALA A 1 92 ? -7.900 9.688 24.627 1.00 59.81 92 ALA A C 1
ATOM 731 O O . ALA A 1 92 ? -8.971 10.124 25.052 1.00 59.81 92 ALA A O 1
ATOM 732 N N . GLU A 1 93 ? -7.282 8.643 25.194 1.00 49.56 93 GLU A N 1
ATOM 733 C CA . GLU A 1 93 ? -7.727 8.031 26.451 1.00 49.56 93 GLU A CA 1
ATOM 734 C C . GLU A 1 93 ? -7.527 9.027 27.609 1.00 49.56 93 GLU A C 1
ATOM 736 O O . GLU A 1 93 ? -6.396 9.327 28.021 1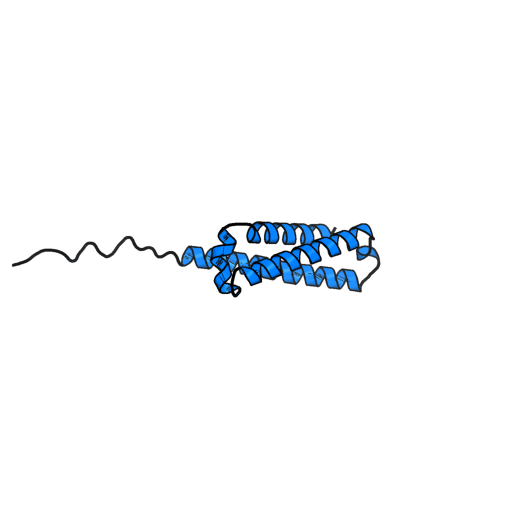.00 49.56 93 GLU A O 1
ATOM 741 N N . PRO A 1 94 ? -8.610 9.602 28.161 1.00 49.16 94 PRO A N 1
ATOM 742 C CA . PRO A 1 94 ? -8.474 10.648 29.141 1.00 49.16 94 PRO A CA 1
ATOM 743 C C . PRO A 1 94 ? -8.016 10.050 30.469 1.00 49.16 94 PRO A C 1
ATOM 745 O O . PRO A 1 94 ? -8.516 9.032 30.944 1.00 49.16 94 PRO A O 1
ATOM 748 N N . ARG A 1 95 ? -7.118 10.781 31.133 1.00 47.41 95 ARG A N 1
ATOM 749 C CA . ARG A 1 95 ? -6.845 10.729 32.576 1.00 47.41 95 ARG A CA 1
ATOM 750 C C . ARG A 1 95 ? -8.131 10.980 33.394 1.00 47.41 95 ARG A C 1
ATOM 752 O O . ARG A 1 95 ? -8.226 11.964 34.126 1.00 47.41 95 ARG A O 1
ATOM 759 N N . VAL A 1 96 ? -9.136 10.111 33.306 1.00 55.09 96 VAL A N 1
ATOM 760 C CA . VAL A 1 96 ? -10.354 10.143 34.125 1.00 55.09 96 VAL A CA 1
ATOM 761 C C . VAL A 1 96 ? -10.073 9.376 35.409 1.00 55.09 96 VAL A C 1
ATOM 763 O O . VAL A 1 96 ? -10.568 8.278 35.619 1.00 55.09 96 VAL A O 1
ATOM 766 N N . SER A 1 97 ? -9.230 9.924 36.287 1.00 52.12 97 SER A N 1
ATOM 767 C CA . SER A 1 97 ? -9.094 9.329 37.625 1.00 52.12 97 SER A CA 1
ATOM 768 C C . SER A 1 97 ? -8.768 10.294 38.762 1.00 52.12 97 SER A C 1
ATOM 770 O O . SER A 1 97 ? -8.487 9.843 39.871 1.00 52.12 97 SER A O 1
ATOM 772 N N . SER A 1 98 ? -8.831 11.616 38.592 1.00 54.00 98 SER A N 1
ATOM 773 C CA . SER A 1 98 ? -8.548 12.484 39.745 1.00 54.00 98 SER A CA 1
ATOM 774 C C . SER A 1 98 ? -9.170 13.870 39.667 1.00 54.00 98 SER A C 1
ATOM 776 O O . SER A 1 98 ? -8.447 14.857 39.559 1.00 54.00 98 SER A O 1
ATOM 778 N N . ARG A 1 99 ? -10.508 13.977 39.779 1.00 49.88 99 ARG A N 1
ATOM 779 C CA . ARG A 1 99 ? -11.134 15.220 40.294 1.00 49.88 99 ARG A CA 1
ATOM 780 C C . ARG A 1 99 ? -12.623 15.181 40.696 1.00 49.88 99 ARG A C 1
ATOM 782 O O . ARG A 1 99 ? -13.224 16.241 40.803 1.00 49.88 99 ARG A O 1
ATOM 789 N N . LEU A 1 100 ? -13.217 14.018 40.995 1.00 55.00 100 LEU A N 1
ATOM 790 C CA . LEU A 1 100 ? -14.632 13.930 41.430 1.00 55.00 100 LEU A CA 1
ATOM 791 C C . LEU A 1 100 ? -14.868 13.376 42.850 1.00 55.00 100 LEU A C 1
ATOM 793 O O . LEU A 1 100 ? -15.972 12.959 43.175 1.00 55.00 100 LEU A O 1
ATOM 797 N N . THR A 1 101 ? -13.881 13.436 43.747 1.00 54.38 101 THR A N 1
ATOM 798 C CA . THR A 1 101 ? -14.047 13.002 45.152 1.00 54.38 101 THR A CA 1
ATOM 799 C C . THR A 1 101 ? -13.823 14.114 46.177 1.00 54.38 101 THR A C 1
ATOM 801 O O . THR A 1 101 ? -13.256 13.866 47.232 1.00 54.38 101 THR A O 1
ATOM 804 N N . LYS A 1 102 ? -14.267 15.353 45.925 1.00 56.84 102 LYS A N 1
ATOM 805 C CA . LYS A 1 102 ? -14.408 16.371 46.992 1.00 56.84 102 LYS A CA 1
ATOM 806 C C . LYS A 1 102 ? -15.576 17.324 46.740 1.00 56.84 102 LYS A C 1
ATOM 808 O O . LYS A 1 102 ? -15.382 18.526 46.657 1.00 56.84 102 LYS A O 1
ATOM 813 N N . LEU A 1 103 ? -16.791 16.800 46.629 1.00 54.25 103 LEU A N 1
ATOM 814 C CA . LEU A 1 103 ? -18.012 17.593 46.824 1.00 54.25 103 LEU A CA 1
ATOM 815 C C . LEU A 1 103 ? -1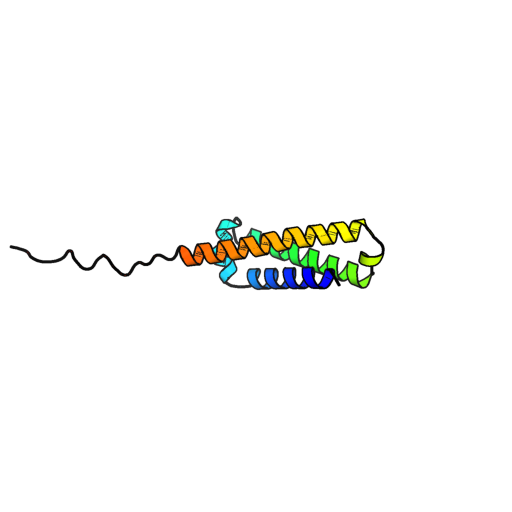9.114 16.673 47.349 1.00 54.25 103 LEU A C 1
ATOM 817 O O . LEU A 1 103 ? -20.027 16.259 46.648 1.00 54.25 103 LEU A O 1
ATOM 821 N N . GLY A 1 104 ? -18.969 16.302 48.616 1.00 51.41 104 GLY A N 1
ATOM 822 C CA . GLY A 1 104 ? -19.975 15.555 49.349 1.00 51.41 104 GLY A CA 1
ATOM 823 C C . GLY A 1 104 ? -19.724 15.652 50.847 1.00 51.41 104 GLY A C 1
ATOM 824 O O . GLY A 1 104 ? -18.756 15.087 51.339 1.00 51.41 104 GLY A O 1
ATOM 825 N N . ARG A 1 105 ? -20.651 16.326 51.539 1.00 46.50 105 ARG A N 1
ATOM 826 C CA . ARG A 1 105 ? -20.863 16.386 52.998 1.00 46.50 105 ARG A CA 1
ATOM 827 C C . ARG A 1 105 ? -19.958 17.311 53.820 1.00 46.50 105 ARG A C 1
ATOM 829 O O . ARG A 1 105 ? -18.973 16.882 54.405 1.00 46.50 105 ARG A O 1
ATOM 836 N N . LYS A 1 106 ? -20.468 18.520 54.065 1.00 43.97 106 LYS A N 1
ATOM 837 C CA . LYS A 1 106 ? -21.013 18.849 55.394 1.00 43.97 106 LYS A CA 1
ATOM 838 C C . LYS A 1 106 ? -22.350 19.573 55.210 1.00 43.97 106 LYS A C 1
ATOM 840 O O . LYS A 1 106 ? -22.385 20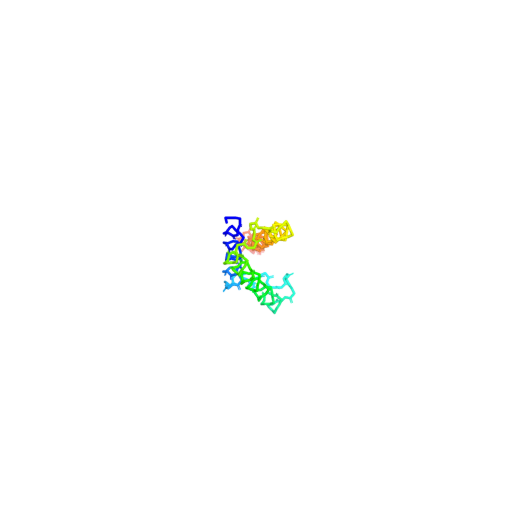.691 54.710 1.00 43.97 106 LYS A O 1
ATOM 845 N N . GLN A 1 107 ? -23.432 18.856 55.515 1.00 48.62 107 GLN A N 1
ATOM 846 C CA . GLN A 1 107 ? -24.722 19.455 55.851 1.00 48.62 107 GLN A CA 1
ATOM 847 C C . GLN A 1 107 ? -24.613 20.090 57.242 1.00 48.62 107 GLN A C 1
ATOM 849 O O . GLN A 1 107 ? -23.762 19.682 58.037 1.00 48.62 107 GLN A O 1
ATOM 854 N N . VAL A 1 108 ? -25.456 21.106 57.410 1.00 46.16 108 VAL A N 1
ATOM 855 C CA . VAL A 1 108 ? -25.750 21.944 58.580 1.00 46.16 108 VAL A CA 1
ATOM 856 C C . VAL A 1 108 ? -25.803 21.166 59.890 1.00 46.16 108 VAL A C 1
ATOM 858 O O . VAL A 1 108 ? -26.366 20.049 59.879 1.00 46.16 108 VAL A O 1
#

Foldseek 3Di:
DLLVVLLVLLVVLLVCLVDPLVQVCQVVQVHNVSSVVVNVVSVVVNVVSVVCVVVVVCVPDPVVVVVSVVSSVVSVVVVVVSVVSSVVSVVPPDPPDDDDPPDDDDDD

Organism: Opuntia streptacantha (NCBI:txid393608)

Sequence (108 aa):
MAESIVSDLIGRLLEFLGQSAAEKIAPYFGGRGKLDDLKLTMKMMQARLYDAERRQEAEGGALIKEWLRQLKRVMCRLEDLLEELTIADEQAEPRVSSRLTKLGRKQV